Protein AF-A0AAW3MW29-F1 (afdb_monomer_lite)

Secondary structure (DSSP, 8-state):
-PPPPHHHHHHHHHHHIIIIISPPEEEEEE-TTTTTT--HHHHHHHHHTT---EEEEEEPPPGGG-EEEEEEEEEESSTTGGG-SS--S--EEEEEEEEE-TTS-EEEEETTEEEEEE-TTT--HHHHHHHHHHHHTT----HHHHHHHH-EEEETT--

Organism: NCBI:txid101571

Sequence (159 aa):
MQLTSPIDAVARAIHHAAFVAIPDIHYRKRELSAMKGWSAEQRMDAMRNNTVPETDAVRRPDATECEVFAMFAQTWGSTALGFGGIGGAAMTPAYTVIVAGPNGHLAVYWAGRFAYLIDPAKQTEKQRKALQEDLGNRWTVGIFEAASRYGTVLSHGDV

Radius of gyration: 20.72 Å; chains: 1; bounding box: 44×36×59 Å

pLDDT: mean 92.57, std 7.72, range [54.78, 98.56]

Foldseek 3Di:
DDEDDPVLLVVLQLVCCQPPAPAKDKDKDFPVVVCPPPDPVNVVVCVVVVNGDIDIDIDTADSVQKDFPDKDKDWAQFPCRLADDDTDGDTHIWMWTWIAGNQRKIFIDTNSATFFIADPVQWDPQLVVLVVVQVVVVHDHHNVCCCVNNVTDDGNVRD

Structure (mmCIF, N/CA/C/O backbone):
data_AF-A0AAW3MW29-F1
#
_entry.id   AF-A0AAW3MW29-F1
#
loop_
_atom_site.group_PDB
_atom_site.id
_atom_site.type_symbol
_atom_site.label_atom_id
_atom_site.label_alt_id
_atom_site.label_comp_id
_atom_site.label_asym_id
_atom_site.label_entity_id
_atom_site.label_seq_id
_atom_site.pdbx_PDB_ins_code
_atom_site.Cartn_x
_atom_site.Cartn_y
_atom_site.Cartn_z
_atom_site.occupancy
_atom_site.B_iso_or_equiv
_atom_site.auth_seq_id
_atom_site.auth_comp_id
_atom_site.auth_asym_id
_atom_site.auth_atom_id
_atom_site.pdbx_PDB_model_num
ATOM 1 N N . MET A 1 1 ? 3.261 -10.401 -26.028 1.00 59.62 1 MET A N 1
ATOM 2 C CA . MET A 1 1 ? 2.714 -10.798 -24.714 1.00 59.62 1 MET A CA 1
ATOM 3 C C . MET A 1 1 ? 1.679 -9.751 -24.327 1.00 59.62 1 MET A C 1
ATOM 5 O O . MET A 1 1 ? 1.979 -8.572 -24.470 1.00 59.62 1 MET A O 1
ATOM 9 N N . GLN A 1 2 ? 0.455 -10.150 -23.981 1.00 68.44 2 GLN A N 1
ATOM 10 C CA . GLN A 1 2 ? -0.644 -9.220 -23.699 1.00 68.44 2 GLN A CA 1
ATOM 11 C C . GLN A 1 2 ? -0.640 -8.837 -22.215 1.00 68.44 2 GLN A C 1
ATOM 13 O O . GLN A 1 2 ? -0.340 -9.678 -21.370 1.00 68.44 2 GLN A O 1
ATOM 18 N N . LEU A 1 3 ? -0.957 -7.577 -21.905 1.00 78.50 3 LEU A N 1
ATOM 19 C CA . LEU A 1 3 ? -1.178 -7.140 -20.526 1.00 78.50 3 LEU A CA 1
ATOM 20 C C . LEU A 1 3 ? -2.313 -7.962 -19.903 1.00 78.50 3 LEU A C 1
ATOM 22 O O . LEU A 1 3 ? -3.342 -8.194 -20.542 1.00 78.50 3 LEU A O 1
ATOM 26 N N . THR A 1 4 ? -2.127 -8.390 -18.655 1.00 80.81 4 THR A N 1
ATOM 27 C CA . THR A 1 4 ? -3.196 -9.014 -17.867 1.00 80.81 4 THR A CA 1
ATOM 28 C C . THR A 1 4 ? -4.355 -8.039 -17.675 1.00 80.81 4 THR A C 1
ATOM 30 O O . THR A 1 4 ? -4.181 -6.830 -17.811 1.00 80.81 4 THR A O 1
ATOM 33 N N . SER A 1 5 ? -5.533 -8.548 -17.313 1.00 90.94 5 SER A N 1
ATOM 34 C CA . SER A 1 5 ? -6.697 -7.710 -17.009 1.00 90.94 5 SER A CA 1
ATOM 35 C C . SER A 1 5 ? -6.347 -6.629 -15.966 1.00 90.94 5 SER A C 1
ATOM 37 O O . SER A 1 5 ? -5.847 -6.968 -14.886 1.00 90.94 5 SER A O 1
ATOM 39 N N . PRO A 1 6 ? -6.593 -5.334 -16.254 1.00 92.12 6 PRO A N 1
ATOM 40 C CA . PRO A 1 6 ? -6.360 -4.262 -15.288 1.00 92.12 6 PRO A CA 1
ATOM 41 C C . PRO A 1 6 ? -7.254 -4.408 -14.050 1.00 92.12 6 PRO A C 1
ATOM 43 O O . PRO A 1 6 ? -6.818 -4.108 -12.941 1.00 92.12 6 PRO A O 1
ATOM 46 N N . ILE A 1 7 ? -8.472 -4.927 -14.229 1.00 94.50 7 ILE A N 1
ATOM 47 C CA . ILE A 1 7 ? -9.423 -5.183 -13.141 1.00 94.50 7 ILE A CA 1
ATOM 48 C C . ILE A 1 7 ? -8.858 -6.240 -12.191 1.00 94.50 7 ILE A C 1
ATOM 50 O O . ILE A 1 7 ? -8.843 -6.028 -10.981 1.00 94.50 7 ILE A O 1
ATOM 54 N N . ASP A 1 8 ? -8.318 -7.334 -12.731 1.00 94.62 8 ASP A N 1
ATOM 55 C CA . ASP A 1 8 ? -7.757 -8.409 -11.906 1.00 94.62 8 ASP A CA 1
ATOM 56 C C . ASP A 1 8 ? -6.521 -7.933 -11.142 1.00 94.62 8 ASP A C 1
ATOM 58 O O . ASP A 1 8 ? -6.338 -8.281 -9.976 1.00 94.62 8 ASP A O 1
ATOM 62 N N . ALA A 1 9 ? -5.675 -7.116 -11.782 1.00 95.00 9 ALA A N 1
ATOM 63 C CA . ALA A 1 9 ? -4.491 -6.552 -11.144 1.00 95.00 9 ALA A CA 1
ATOM 64 C C . ALA A 1 9 ? -4.866 -5.662 -9.947 1.00 95.00 9 ALA A C 1
ATOM 66 O O . ALA A 1 9 ? -4.273 -5.804 -8.878 1.00 95.00 9 ALA A O 1
ATOM 67 N N . VAL A 1 10 ? -5.869 -4.793 -10.111 1.00 96.25 10 VAL A N 1
ATOM 68 C CA . VAL A 1 10 ? -6.365 -3.907 -9.048 1.00 96.25 10 VAL A CA 1
ATOM 69 C C . VAL A 1 10 ? -7.050 -4.694 -7.936 1.00 96.25 10 VAL A C 1
ATOM 71 O O . VAL A 1 10 ? -6.722 -4.494 -6.769 1.00 96.25 10 VAL A O 1
ATOM 74 N N . ALA A 1 11 ? -7.953 -5.617 -8.276 1.00 96.12 11 ALA A N 1
ATOM 75 C CA . ALA A 1 11 ? -8.678 -6.412 -7.288 1.00 96.12 11 ALA A CA 1
ATOM 76 C C . ALA A 1 11 ? -7.718 -7.233 -6.416 1.00 96.12 11 ALA A C 1
ATOM 78 O O . ALA A 1 11 ? -7.819 -7.217 -5.189 1.00 96.12 11 ALA A O 1
ATOM 79 N N . ARG A 1 12 ? -6.727 -7.893 -7.034 1.00 96.44 12 ARG A N 1
ATOM 80 C CA . ARG A 1 12 ? -5.686 -8.624 -6.298 1.00 96.44 12 ARG A CA 1
ATOM 81 C C . ARG A 1 12 ? -4.867 -7.700 -5.402 1.00 96.44 12 ARG A C 1
ATOM 83 O O . ARG A 1 12 ? -4.641 -8.044 -4.246 1.00 96.44 12 ARG A O 1
ATOM 90 N N . ALA A 1 13 ? -4.454 -6.540 -5.913 1.00 97.62 13 ALA A N 1
ATOM 91 C CA . ALA A 1 13 ? -3.644 -5.585 -5.164 1.00 97.62 13 ALA A CA 1
ATOM 92 C C . ALA A 1 13 ? -4.383 -5.019 -3.941 1.00 97.62 13 ALA A C 1
ATOM 94 O O . ALA A 1 13 ? -3.830 -5.048 -2.846 1.00 97.62 13 ALA A O 1
ATOM 95 N N . ILE A 1 14 ? -5.630 -4.555 -4.095 1.00 97.44 14 ILE A N 1
ATOM 96 C CA . ILE A 1 14 ? -6.431 -3.992 -2.992 1.00 97.44 14 ILE A CA 1
ATOM 97 C C . ILE A 1 14 ? -6.679 -5.037 -1.907 1.00 97.44 14 ILE A C 1
ATOM 99 O O . ILE A 1 14 ? -6.438 -4.774 -0.729 1.00 97.44 14 ILE A O 1
ATOM 103 N N . HIS A 1 15 ? -7.142 -6.231 -2.282 1.00 96.81 15 HIS A N 1
ATOM 104 C CA . HIS A 1 15 ? -7.465 -7.244 -1.283 1.00 96.81 15 HIS A CA 1
ATOM 105 C C . HIS A 1 15 ? -6.207 -7.757 -0.583 1.00 96.81 15 HIS A C 1
ATOM 107 O O . HIS A 1 15 ? -6.189 -7.846 0.642 1.00 96.81 15 HIS A O 1
ATOM 113 N N . HIS A 1 16 ? -5.121 -8.008 -1.316 1.00 97.19 16 HIS A N 1
ATOM 114 C CA . HIS A 1 16 ? -3.857 -8.371 -0.680 1.00 97.19 16 HIS A CA 1
ATOM 115 C C . HIS A 1 16 ? -3.331 -7.250 0.231 1.00 97.19 16 HIS A C 1
ATOM 117 O O . HIS A 1 16 ? -2.818 -7.527 1.313 1.00 97.19 16 HIS A O 1
ATOM 123 N N . ALA A 1 17 ? -3.487 -5.981 -0.156 1.00 97.31 17 ALA A N 1
ATOM 124 C CA . ALA A 1 17 ? -3.081 -4.849 0.668 1.00 97.31 17 ALA A CA 1
ATOM 125 C C . ALA A 1 17 ? -3.831 -4.828 2.006 1.00 97.31 17 ALA A C 1
ATOM 127 O O . ALA A 1 17 ? -3.191 -4.817 3.056 1.00 97.31 17 ALA A O 1
ATOM 128 N N . ALA A 1 18 ? -5.161 -4.903 1.968 1.00 96.44 18 ALA A N 1
ATOM 129 C CA . ALA A 1 18 ? -6.004 -4.879 3.160 1.00 96.44 18 ALA A CA 1
ATOM 130 C C . ALA A 1 18 ? -5.759 -6.086 4.083 1.00 96.44 18 ALA A C 1
ATOM 132 O O . ALA A 1 18 ? -5.582 -5.935 5.293 1.00 96.44 18 ALA A O 1
ATOM 133 N N . PHE A 1 19 ? -5.680 -7.296 3.523 1.00 94.50 19 PHE A N 1
ATOM 134 C CA . PHE A 1 19 ? -5.606 -8.524 4.321 1.00 94.50 19 PHE A CA 1
ATOM 135 C C . PHE A 1 19 ? -4.192 -8.920 4.748 1.00 94.50 19 PHE A C 1
ATOM 137 O O . PHE A 1 19 ? -4.058 -9.603 5.759 1.00 94.50 19 PHE A O 1
ATOM 144 N N . VAL A 1 20 ? -3.160 -8.499 4.010 1.00 94.69 20 VAL A N 1
ATOM 145 C CA . VAL A 1 20 ? -1.783 -8.968 4.220 1.00 94.69 20 VAL A CA 1
ATOM 146 C C . VAL A 1 20 ? -0.790 -7.807 4.302 1.00 94.69 20 VAL A C 1
ATOM 148 O O . VAL A 1 20 ? -0.205 -7.575 5.355 1.00 94.69 20 VAL A O 1
ATOM 151 N N . ALA A 1 21 ? -0.597 -7.052 3.216 1.00 95.75 21 ALA A N 1
ATOM 152 C CA . ALA A 1 21 ? 0.598 -6.210 3.092 1.00 95.75 21 ALA A CA 1
ATOM 153 C C . ALA A 1 21 ? 0.601 -4.955 3.978 1.00 95.75 21 ALA A C 1
ATOM 155 O O . ALA A 1 21 ? 1.643 -4.591 4.508 1.00 95.75 21 ALA A O 1
ATOM 156 N N . ILE A 1 22 ? -0.525 -4.250 4.108 1.00 95.94 22 ILE A N 1
ATOM 157 C CA . ILE A 1 22 ? -0.592 -3.007 4.896 1.00 95.94 22 ILE A CA 1
ATOM 158 C C . ILE A 1 22 ? -0.635 -3.367 6.385 1.00 95.94 22 ILE A C 1
ATOM 160 O O . ILE A 1 22 ? -1.269 -4.358 6.728 1.00 95.94 22 ILE A O 1
ATOM 164 N N . PRO A 1 23 ? 0.035 -2.637 7.290 1.00 94.75 23 PRO A N 1
ATOM 165 C CA . PRO A 1 23 ? 0.021 -2.987 8.707 1.00 94.75 23 PRO A CA 1
ATOM 166 C C . PRO A 1 23 ? -1.344 -2.757 9.359 1.00 94.75 23 PRO A C 1
ATOM 168 O O . PRO A 1 23 ? -2.210 -2.053 8.833 1.00 94.75 23 PRO A O 1
ATOM 171 N N . ASP A 1 24 ? -1.500 -3.336 10.545 1.00 95.88 24 ASP A N 1
ATOM 172 C CA . ASP A 1 24 ? -2.672 -3.140 11.385 1.00 95.88 24 ASP A CA 1
ATOM 173 C C . ASP A 1 24 ? -2.827 -1.671 11.805 1.00 95.88 24 ASP A C 1
ATOM 175 O O . ASP A 1 24 ? -1.868 -0.908 11.957 1.00 95.88 24 ASP A O 1
ATOM 179 N N . ILE A 1 25 ? -4.076 -1.275 12.020 1.00 94.38 25 ILE A N 1
ATOM 180 C CA . ILE A 1 25 ? -4.457 0.044 12.498 1.00 94.38 25 ILE A CA 1
ATOM 181 C C . ILE A 1 25 ? -4.598 -0.032 14.011 1.00 94.38 25 ILE A C 1
ATOM 183 O O . ILE A 1 25 ? -5.469 -0.730 14.535 1.00 94.38 25 ILE A O 1
ATOM 187 N N . HIS A 1 26 ? -3.756 0.733 14.696 1.00 93.75 26 HIS A N 1
ATOM 188 C CA . HIS A 1 26 ? -3.812 0.930 16.136 1.00 93.75 26 HIS A CA 1
ATOM 189 C C . HIS A 1 26 ? -4.598 2.207 16.420 1.00 93.75 26 HIS A C 1
ATOM 191 O O . HIS A 1 26 ? -4.247 3.280 15.932 1.00 93.75 26 HIS A O 1
ATOM 197 N N . TYR A 1 27 ? -5.675 2.095 17.189 1.00 92.50 27 TYR A N 1
ATOM 198 C CA . TYR A 1 27 ? -6.534 3.225 17.526 1.00 92.50 27 TYR A CA 1
ATOM 199 C C . TYR A 1 27 ? -7.086 3.077 18.939 1.00 92.50 27 TYR A C 1
ATOM 201 O O . TYR A 1 27 ? -7.136 1.981 19.497 1.00 92.50 27 TYR A O 1
ATOM 209 N N . ARG A 1 28 ? -7.532 4.193 19.515 1.00 92.62 28 ARG A N 1
ATOM 210 C CA . ARG A 1 28 ? -8.260 4.178 20.782 1.00 92.62 28 ARG A CA 1
ATOM 211 C C . ARG A 1 28 ? -9.747 4.133 20.509 1.00 92.62 28 ARG A C 1
ATOM 213 O O . ARG A 1 28 ? -10.256 4.855 19.650 1.00 92.62 28 ARG A O 1
ATOM 220 N N . LYS A 1 29 ? -10.450 3.292 21.255 1.00 92.44 29 LYS A N 1
ATOM 221 C CA . LYS A 1 29 ? -11.911 3.257 21.251 1.00 92.44 29 LYS A CA 1
ATOM 222 C C . LYS A 1 29 ? -12.435 3.481 22.653 1.00 92.44 29 LYS A C 1
ATOM 224 O O . LYS A 1 29 ? -11.789 3.138 23.637 1.00 92.44 29 LYS A O 1
ATOM 229 N N . ARG A 1 30 ? -13.655 4.001 22.735 1.00 89.88 30 ARG A N 1
ATOM 230 C CA . ARG A 1 30 ? -14.348 4.164 24.012 1.00 89.88 30 ARG A CA 1
ATOM 231 C C . ARG A 1 30 ? -14.566 2.808 24.668 1.00 89.88 30 ARG A C 1
ATOM 233 O O . ARG A 1 30 ? -15.091 1.882 24.042 1.00 89.88 30 ARG A O 1
ATOM 240 N N . GLU A 1 31 ? -14.212 2.708 25.940 1.00 91.12 31 GLU A N 1
ATOM 241 C CA . GLU A 1 31 ? -14.440 1.514 26.736 1.00 91.12 31 GLU A CA 1
ATOM 242 C C . GLU A 1 31 ? -15.885 1.505 27.249 1.00 91.12 31 GLU A C 1
ATOM 244 O O . GLU A 1 31 ? -16.204 1.936 28.357 1.00 91.12 31 GLU A O 1
ATOM 249 N N . LEU A 1 32 ? -16.795 1.002 26.412 1.00 87.06 32 LEU A N 1
ATOM 250 C CA . LEU A 1 32 ? -18.229 0.981 26.721 1.00 87.06 32 LEU A CA 1
ATOM 251 C C . LEU A 1 32 ? -18.549 0.206 28.012 1.00 87.06 32 LEU A C 1
ATOM 253 O O . LEU A 1 32 ? -19.499 0.551 28.713 1.00 87.06 32 LEU A O 1
ATOM 257 N N . SER A 1 33 ? -17.742 -0.806 28.345 1.00 88.25 33 SER A N 1
ATOM 258 C CA . SER A 1 33 ? -17.874 -1.594 29.575 1.00 88.25 33 SER A CA 1
ATOM 259 C C . SER A 1 33 ? -17.601 -0.769 30.835 1.00 88.25 33 SER A C 1
ATOM 261 O O . SER A 1 33 ? -18.361 -0.880 31.795 1.00 88.25 33 SER A O 1
ATOM 263 N N . ALA A 1 34 ? -16.588 0.104 30.823 1.00 88.06 34 ALA A N 1
ATOM 264 C CA . ALA A 1 34 ? -16.287 1.019 31.928 1.00 88.06 34 ALA A CA 1
ATOM 265 C C . ALA A 1 34 ? -17.357 2.115 32.100 1.00 88.06 34 ALA A C 1
ATOM 267 O O . ALA A 1 34 ? -17.526 2.671 33.183 1.00 88.06 34 ALA A O 1
ATOM 268 N N . MET A 1 35 ? -18.128 2.388 31.042 1.00 86.50 35 MET A N 1
ATOM 269 C CA . MET A 1 35 ? -19.254 3.330 31.048 1.00 86.50 35 MET A CA 1
ATOM 270 C C . MET A 1 35 ? -20.606 2.669 31.374 1.00 86.50 35 MET A C 1
ATOM 272 O O . MET A 1 35 ? -21.671 3.298 31.257 1.00 86.50 35 MET A O 1
ATOM 276 N N . LYS A 1 36 ? -20.601 1.382 31.744 1.00 90.81 36 LYS A N 1
ATOM 277 C CA . LYS A 1 36 ? -21.816 0.645 32.095 1.00 90.81 36 LYS A CA 1
ATOM 278 C C . LYS A 1 36 ? -22.409 1.222 33.382 1.00 90.81 36 LYS A C 1
ATOM 280 O O . LYS A 1 36 ? -21.739 1.312 34.402 1.00 90.81 36 LYS A O 1
ATOM 285 N N . GLY A 1 37 ? -23.683 1.608 33.331 1.00 90.88 37 GLY A N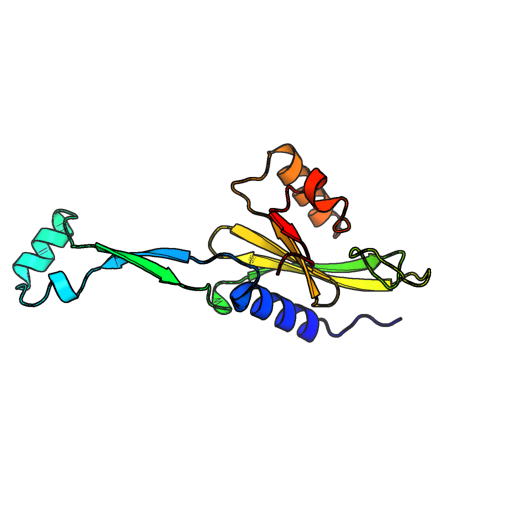 1
ATOM 286 C CA . GLY A 1 37 ? -24.392 2.204 34.471 1.00 90.88 37 GLY A CA 1
ATOM 287 C C . GLY A 1 37 ? -24.228 3.719 34.621 1.00 90.88 37 GLY A C 1
ATOM 288 O O . GLY A 1 37 ? -24.832 4.290 35.521 1.00 90.88 37 GLY A O 1
ATOM 289 N N . TRP A 1 38 ? -23.475 4.383 33.737 1.00 92.62 38 TRP A N 1
ATOM 290 C CA . TRP A 1 38 ? -23.370 5.842 33.763 1.00 92.62 38 TRP A CA 1
ATOM 291 C C . TRP A 1 38 ? -24.701 6.518 33.421 1.00 92.62 38 TRP A C 1
ATOM 293 O O . TRP A 1 38 ? -25.371 6.133 32.454 1.00 92.62 38 TRP A O 1
ATOM 303 N N . SER A 1 39 ? -25.038 7.574 34.164 1.00 93.50 39 SER A N 1
ATOM 304 C CA . SER A 1 39 ? -26.128 8.487 33.820 1.00 93.50 39 SER A CA 1
ATOM 305 C C . SER A 1 39 ? -25.775 9.337 32.589 1.00 93.50 39 SER A C 1
ATOM 307 O O . SER A 1 39 ? -24.615 9.437 32.176 1.00 93.50 39 SER A O 1
ATOM 309 N N . ALA A 1 40 ? -26.782 9.969 31.978 1.00 91.62 40 ALA A N 1
ATOM 310 C CA . ALA A 1 40 ? -26.559 10.889 30.861 1.00 91.62 40 ALA A CA 1
ATOM 311 C C . ALA A 1 40 ? -25.657 12.073 31.263 1.00 91.62 40 ALA A C 1
ATOM 313 O O . ALA A 1 40 ? -24.768 12.444 30.498 1.00 91.62 40 ALA A O 1
ATOM 314 N N . GLU A 1 41 ? -25.826 12.601 32.479 1.00 93.19 41 GLU A N 1
ATOM 315 C CA . GLU A 1 41 ? -25.000 13.688 33.021 1.00 93.19 41 GLU A CA 1
ATOM 316 C C . GLU A 1 41 ? -23.536 13.276 33.170 1.00 93.19 41 GLU A C 1
ATOM 318 O O . GLU A 1 41 ? -22.662 14.002 32.706 1.00 93.19 41 GLU A O 1
ATOM 323 N N . GLN A 1 42 ? -23.259 12.083 33.709 1.00 91.44 42 GLN A N 1
ATOM 324 C CA . GLN A 1 42 ? -21.890 11.565 33.842 1.00 91.44 42 GLN A CA 1
ATOM 325 C C . GLN A 1 42 ? -21.197 11.417 32.481 1.00 91.44 42 GLN A C 1
ATOM 327 O O . GLN A 1 42 ? -20.024 11.753 32.335 1.00 91.44 42 GLN A O 1
ATOM 332 N N . ARG A 1 43 ? -21.928 10.964 31.452 1.00 89.00 43 ARG A N 1
ATOM 333 C CA . ARG A 1 43 ? -21.395 10.882 30.081 1.00 89.00 43 ARG A CA 1
ATOM 334 C C . ARG A 1 43 ? -21.104 12.260 29.499 1.00 89.00 43 ARG A C 1
ATOM 336 O O . ARG A 1 43 ? -20.065 12.437 28.869 1.00 89.00 43 ARG A O 1
ATOM 343 N N . MET A 1 44 ? -22.011 13.218 29.688 1.00 90.88 44 MET A N 1
ATOM 344 C CA . MET A 1 44 ? -21.831 14.583 29.193 1.00 90.88 44 MET A CA 1
ATOM 345 C C . MET A 1 44 ? -20.671 15.294 29.885 1.00 90.88 44 MET A C 1
ATOM 347 O O . MET A 1 44 ? -19.920 15.993 29.212 1.00 90.88 44 MET A O 1
ATOM 351 N N . ASP A 1 45 ? -20.516 15.121 31.196 1.00 94.31 45 ASP A N 1
ATOM 352 C CA . ASP A 1 45 ? -19.413 15.710 31.951 1.00 94.31 45 ASP A CA 1
ATOM 353 C C . ASP A 1 45 ? -18.067 15.115 31.517 1.00 94.31 45 ASP A C 1
ATOM 355 O O . ASP A 1 45 ? -17.155 15.851 31.148 1.00 94.31 45 ASP A O 1
ATOM 359 N N . ALA A 1 46 ? -17.977 13.787 31.397 1.00 90.94 46 ALA A N 1
ATOM 360 C CA . ALA A 1 46 ? -16.770 13.133 30.895 1.00 90.94 46 ALA A CA 1
ATOM 361 C C . ALA A 1 46 ? -16.421 13.531 29.450 1.00 90.94 46 ALA A C 1
ATOM 363 O O . ALA A 1 46 ? -15.247 13.664 29.113 1.00 90.94 46 ALA A O 1
ATOM 364 N N . MET A 1 47 ? -17.423 13.749 28.588 1.00 89.12 47 MET A N 1
ATOM 365 C CA . MET A 1 47 ? -17.200 14.273 27.235 1.00 89.12 47 MET A CA 1
ATOM 366 C C . MET A 1 47 ? -16.691 15.717 27.252 1.00 89.12 47 MET A C 1
ATOM 368 O O . MET A 1 47 ? -15.772 16.030 26.501 1.00 89.12 47 MET A O 1
ATOM 372 N N . ARG A 1 48 ? -17.254 16.590 28.100 1.00 93.56 48 ARG A N 1
ATOM 373 C CA . ARG A 1 48 ? -16.789 17.983 28.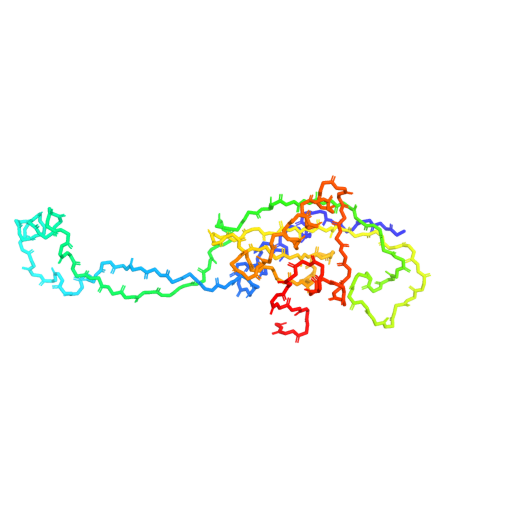238 1.00 93.56 48 ARG A CA 1
ATOM 374 C C . ARG A 1 48 ? -15.366 18.056 28.781 1.00 93.56 48 ARG A C 1
ATOM 376 O O . ARG A 1 48 ? -14.589 18.884 28.321 1.00 93.56 48 ARG A O 1
ATOM 383 N N . ASN A 1 49 ? -15.037 17.173 29.720 1.00 94.25 49 ASN A N 1
ATOM 384 C CA . ASN A 1 49 ? -13.748 17.148 30.407 1.00 94.25 49 ASN A CA 1
ATOM 385 C C . ASN A 1 49 ? -12.711 16.247 29.715 1.00 94.25 49 ASN A C 1
ATOM 387 O O . ASN A 1 49 ? -11.583 16.146 30.187 1.00 94.25 49 ASN A O 1
ATOM 391 N N . ASN A 1 50 ? -13.073 15.605 28.599 1.00 89.56 50 ASN A N 1
ATOM 392 C CA . ASN A 1 50 ? -12.231 14.661 27.862 1.00 89.56 50 ASN A CA 1
ATOM 393 C C . ASN A 1 50 ? -11.661 13.521 28.738 1.00 89.56 50 ASN A C 1
ATOM 395 O O . ASN A 1 50 ? -10.510 13.119 28.594 1.00 89.56 50 ASN A O 1
ATOM 399 N N . THR A 1 51 ? -12.478 13.006 29.660 1.00 92.06 51 THR A N 1
ATOM 400 C CA . THR A 1 51 ? -12.140 11.922 30.604 1.00 92.06 51 THR A CA 1
ATOM 401 C C . THR A 1 51 ? -12.913 10.633 30.322 1.00 92.06 51 THR A C 1
ATOM 403 O O . THR A 1 51 ? -13.054 9.771 31.190 1.00 92.06 51 THR A O 1
ATOM 406 N N . VAL A 1 52 ? -13.449 10.488 29.106 1.00 91.38 52 VAL A N 1
ATOM 407 C CA . VAL A 1 52 ? -14.132 9.261 28.682 1.00 91.38 52 VAL A CA 1
ATOM 408 C C . VAL A 1 52 ? -13.134 8.095 28.729 1.00 91.38 52 VAL A C 1
ATOM 410 O O . VAL A 1 52 ? -12.068 8.215 28.131 1.00 91.38 52 VAL A O 1
ATOM 413 N N . PRO A 1 53 ? -13.454 6.972 29.402 1.00 92.31 53 PRO A N 1
ATOM 414 C CA . PRO A 1 53 ? -12.595 5.796 29.411 1.00 92.31 53 PRO A CA 1
ATOM 415 C C . PRO A 1 53 ? -12.333 5.289 27.993 1.00 92.31 53 PRO A C 1
ATOM 417 O O . PRO A 1 53 ? -13.265 5.085 27.206 1.00 92.31 53 PRO A O 1
ATOM 420 N N . GLU A 1 54 ? -11.062 5.069 27.678 1.00 94.50 54 GLU A N 1
ATOM 421 C CA . GLU A 1 54 ? -10.602 4.561 26.392 1.00 94.50 54 GLU A CA 1
ATOM 422 C C . GLU A 1 54 ? -9.781 3.292 26.591 1.00 94.50 54 GLU A C 1
ATOM 424 O O . GLU A 1 54 ? -9.084 3.125 27.589 1.00 94.50 54 GLU A O 1
ATOM 429 N N . THR A 1 55 ? -9.850 2.409 25.604 1.00 94.00 55 THR A N 1
ATOM 430 C CA . THR A 1 55 ? -9.041 1.200 25.527 1.00 94.00 55 THR A CA 1
ATOM 431 C C . THR A 1 55 ? -8.376 1.124 24.159 1.00 94.00 55 THR A C 1
ATOM 433 O O . THR A 1 55 ? -8.941 1.581 23.154 1.00 94.00 55 THR A O 1
ATOM 436 N N . ASP A 1 56 ? -7.178 0.552 24.117 1.00 94.88 56 ASP A N 1
ATOM 437 C CA . ASP A 1 56 ? -6.464 0.326 22.869 1.00 94.88 56 ASP A CA 1
ATOM 438 C C . ASP A 1 56 ? -7.149 -0.777 22.057 1.00 94.88 56 ASP A C 1
ATOM 440 O O . ASP A 1 56 ? -7.626 -1.791 22.576 1.00 94.88 56 ASP A O 1
ATOM 444 N N . ALA A 1 57 ? -7.214 -0.571 20.749 1.00 94.06 57 ALA A N 1
ATOM 445 C CA . ALA A 1 57 ? -7.763 -1.519 19.803 1.00 94.06 57 ALA A CA 1
ATOM 446 C C . ALA A 1 57 ? -6.860 -1.628 18.575 1.00 94.06 57 ALA A C 1
ATOM 448 O O . ALA A 1 57 ? -6.232 -0.662 18.140 1.00 94.06 57 ALA A O 1
ATOM 449 N N . VAL A 1 58 ? -6.830 -2.832 18.011 1.00 95.31 58 VAL A N 1
ATOM 450 C CA . VAL A 1 58 ? -6.060 -3.170 16.815 1.00 95.31 58 VAL A CA 1
ATOM 451 C C . VAL A 1 58 ? -6.992 -3.863 15.831 1.00 95.31 58 VAL A C 1
ATOM 453 O O . VAL A 1 58 ? -7.821 -4.682 16.235 1.00 95.31 58 VAL A O 1
ATOM 456 N N . ARG A 1 59 ? -6.900 -3.508 14.549 1.00 94.56 59 ARG A N 1
ATOM 457 C CA . ARG A 1 59 ? -7.632 -4.184 13.470 1.00 94.56 59 ARG A CA 1
ATOM 458 C C . ARG A 1 59 ? -6.871 -4.123 12.151 1.00 94.56 59 ARG A C 1
ATOM 460 O O . ARG A 1 59 ? -6.047 -3.235 11.956 1.00 94.56 59 ARG A O 1
ATOM 467 N N . ARG A 1 60 ? -7.231 -4.998 11.213 1.00 94.94 60 ARG A N 1
ATOM 468 C CA . ARG A 1 60 ? -6.829 -4.860 9.809 1.00 94.94 60 ARG A CA 1
ATOM 469 C C . ARG A 1 60 ? -7.507 -3.649 9.153 1.00 94.94 60 ARG A C 1
ATOM 471 O O . ARG A 1 60 ? -8.628 -3.307 9.549 1.00 94.94 60 ARG A O 1
ATOM 478 N N . PRO A 1 61 ? -6.861 -3.022 8.157 1.00 95.75 61 PRO A N 1
ATOM 479 C CA . PRO A 1 61 ? -7.548 -2.133 7.233 1.00 95.75 61 PRO A CA 1
ATOM 480 C C . PRO A 1 61 ? -8.647 -2.879 6.477 1.00 95.75 61 PRO A C 1
ATOM 482 O O . PRO A 1 61 ? -8.454 -4.024 6.060 1.00 95.75 61 PRO A O 1
ATOM 485 N N . ASP A 1 62 ? -9.768 -2.209 6.250 1.00 95.38 62 ASP A N 1
ATOM 486 C CA . ASP A 1 62 ? -10.774 -2.680 5.310 1.00 95.38 62 ASP A CA 1
ATOM 487 C C . ASP A 1 62 ? -10.340 -2.360 3.873 1.00 95.38 62 ASP A C 1
ATOM 489 O O . ASP A 1 62 ? -9.625 -1.391 3.606 1.00 95.38 62 ASP A O 1
ATOM 493 N N . ALA A 1 63 ? -10.807 -3.153 2.906 1.00 95.19 63 ALA A N 1
ATOM 494 C CA . ALA A 1 63 ? -10.495 -2.926 1.491 1.00 95.19 63 ALA A CA 1
ATOM 495 C C . ALA A 1 63 ? -10.955 -1.543 0.996 1.00 95.19 63 ALA A C 1
ATOM 497 O O . ALA A 1 63 ? -10.336 -0.976 0.103 1.00 95.19 63 ALA A O 1
ATOM 498 N N . THR A 1 64 ? -12.011 -0.986 1.594 1.00 95.75 64 THR A N 1
ATOM 499 C CA . THR A 1 64 ? -12.527 0.357 1.286 1.00 95.75 64 THR A CA 1
ATOM 500 C C . THR A 1 64 ? -11.649 1.484 1.826 1.00 95.75 64 THR A C 1
ATOM 502 O O . THR A 1 64 ? -11.805 2.620 1.399 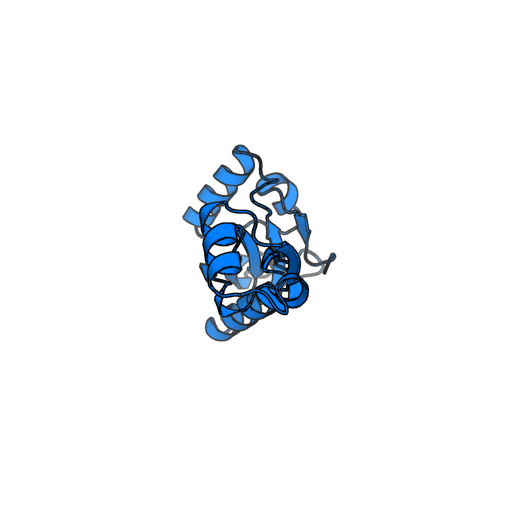1.00 95.75 64 THR A O 1
ATOM 505 N N . GLU A 1 65 ? -10.753 1.188 2.770 1.00 95.94 65 GLU A N 1
ATOM 506 C CA . GLU A 1 65 ? -9.757 2.128 3.305 1.00 95.94 65 GLU A CA 1
ATOM 507 C C . GLU A 1 65 ? -8.427 2.053 2.541 1.00 95.94 65 GLU A C 1
ATOM 509 O O . GLU A 1 65 ? -7.472 2.754 2.876 1.00 95.94 65 GLU A O 1
ATOM 514 N N . CYS A 1 66 ? -8.347 1.173 1.540 1.00 97.31 66 CYS A N 1
ATOM 515 C CA . CYS A 1 66 ? -7.200 1.025 0.662 1.00 97.31 66 CYS A CA 1
ATOM 516 C C . CYS A 1 66 ? -7.502 1.686 -0.686 1.00 97.31 66 CYS A C 1
ATOM 518 O O . CYS A 1 66 ? -8.422 1.283 -1.397 1.00 97.31 66 CYS A O 1
ATOM 520 N N . GLU A 1 67 ? -6.700 2.673 -1.068 1.00 97.44 67 GLU A N 1
ATOM 521 C CA . GLU A 1 67 ? -6.911 3.449 -2.289 1.00 97.44 67 GLU A CA 1
ATOM 522 C C . GLU A 1 67 ? -5.883 3.082 -3.357 1.00 97.44 67 GLU A C 1
ATOM 524 O O . GLU A 1 67 ? -4.702 2.888 -3.065 1.00 97.44 67 GLU A O 1
ATOM 529 N N . VAL A 1 68 ? -6.299 3.019 -4.624 1.00 97.88 68 VAL A N 1
ATOM 530 C CA . VAL A 1 68 ? -5.342 2.914 -5.735 1.00 97.88 68 VAL A CA 1
ATOM 531 C C . VAL A 1 68 ? -4.649 4.263 -5.892 1.00 97.88 68 VAL A C 1
ATOM 533 O O . VAL A 1 68 ? -5.185 5.181 -6.505 1.00 97.88 68 VAL A O 1
ATOM 536 N N . PHE A 1 69 ? -3.440 4.368 -5.348 1.00 97.88 69 PHE A N 1
ATOM 537 C CA . PHE A 1 69 ? -2.623 5.576 -5.407 1.00 97.88 69 PHE A CA 1
ATOM 538 C C . PHE A 1 69 ? -2.104 5.840 -6.823 1.00 97.88 69 PHE A C 1
ATOM 540 O O . PHE A 1 69 ? -2.108 6.970 -7.304 1.00 97.88 69 PHE A O 1
ATOM 547 N N . ALA A 1 70 ? -1.656 4.786 -7.507 1.00 97.69 70 ALA A N 1
ATOM 548 C CA . ALA A 1 70 ? -1.205 4.866 -8.889 1.00 97.69 70 ALA A CA 1
ATOM 549 C C . ALA A 1 70 ? -1.383 3.526 -9.607 1.00 97.69 70 ALA A C 1
ATOM 551 O O . ALA A 1 70 ? -1.251 2.456 -9.011 1.00 97.69 70 ALA A O 1
ATOM 552 N N . MET A 1 71 ? -1.630 3.592 -10.914 1.00 97.44 71 MET A N 1
ATOM 553 C CA . MET A 1 71 ? -1.650 2.425 -11.787 1.00 97.44 71 MET A CA 1
ATOM 554 C C . MET A 1 71 ? -1.114 2.782 -13.171 1.00 97.44 71 MET A C 1
ATOM 556 O O . MET A 1 71 ? -1.524 3.776 -13.770 1.00 97.44 71 MET A O 1
ATOM 560 N N . PHE A 1 72 ? -0.213 1.959 -13.699 1.00 97.25 72 PHE A N 1
ATOM 561 C CA . PHE A 1 72 ? 0.347 2.136 -15.038 1.00 97.25 72 PHE A CA 1
ATOM 562 C C . PHE A 1 72 ? 0.899 0.822 -15.591 1.00 97.25 72 PHE A C 1
ATOM 564 O O . PHE A 1 72 ? 1.204 -0.105 -14.846 1.00 97.25 72 PHE A O 1
ATOM 571 N N . ALA A 1 73 ? 1.017 0.727 -16.915 1.00 96.38 73 ALA A N 1
ATOM 572 C CA . ALA A 1 73 ? 1.726 -0.377 -17.550 1.00 96.38 73 ALA A CA 1
ATOM 573 C C . ALA A 1 73 ? 3.236 -0.098 -17.528 1.00 96.38 73 ALA A C 1
ATOM 575 O O . ALA A 1 73 ? 3.670 0.974 -17.944 1.00 96.38 73 ALA A O 1
ATOM 576 N N . GLN A 1 74 ? 4.021 -1.074 -17.083 1.00 95.38 74 GLN A N 1
ATOM 577 C CA . GLN A 1 74 ? 5.479 -1.031 -17.058 1.00 95.38 74 GLN A CA 1
ATOM 578 C C . GLN A 1 74 ? 6.030 -2.257 -17.789 1.00 95.38 74 GLN A C 1
ATOM 580 O O . GLN A 1 74 ? 5.527 -3.369 -17.623 1.00 95.38 74 GLN A O 1
ATOM 585 N N . THR A 1 75 ? 7.063 -2.063 -18.609 1.00 94.81 75 THR A N 1
ATOM 586 C CA . THR A 1 75 ? 7.719 -3.168 -19.320 1.00 94.81 75 THR A CA 1
ATOM 587 C C . THR A 1 75 ? 9.018 -3.545 -18.630 1.00 94.81 75 THR A C 1
ATOM 589 O O . THR A 1 75 ? 9.842 -2.683 -18.337 1.00 94.81 75 THR A O 1
ATOM 592 N N . TRP A 1 76 ? 9.203 -4.841 -18.408 1.00 93.25 76 TRP A N 1
ATOM 593 C CA . TRP A 1 76 ? 10.367 -5.414 -17.745 1.00 93.25 76 TRP A CA 1
ATOM 594 C C . TRP A 1 76 ? 11.208 -6.219 -18.730 1.00 93.25 76 TRP A C 1
ATOM 596 O O . TRP A 1 76 ? 10.659 -6.905 -19.584 1.00 93.25 76 TRP A O 1
ATOM 606 N N . GLY A 1 77 ? 12.534 -6.193 -18.590 1.00 91.50 77 GLY A N 1
ATOM 607 C CA . GLY A 1 77 ? 13.454 -6.966 -19.441 1.00 91.50 77 GLY A CA 1
ATOM 608 C C . GLY A 1 77 ? 13.508 -8.471 -19.140 1.00 91.50 77 GLY A C 1
ATOM 609 O O . GLY A 1 77 ? 14.344 -9.181 -19.692 1.00 91.50 77 GLY A O 1
ATOM 610 N N . SER A 1 78 ? 12.653 -8.962 -18.244 1.00 90.44 78 SER A N 1
ATOM 611 C CA . SER A 1 78 ? 12.604 -10.353 -17.807 1.00 90.44 78 SER A CA 1
ATOM 612 C C . SER A 1 78 ? 11.159 -10.793 -17.627 1.00 90.44 78 SER A C 1
ATOM 614 O O . SER A 1 78 ? 10.318 -10.029 -17.148 1.00 90.44 78 SER A O 1
ATOM 616 N N . THR A 1 79 ? 10.890 -12.061 -17.929 1.00 89.38 79 THR A N 1
ATOM 617 C CA . THR A 1 79 ? 9.614 -12.717 -17.584 1.00 89.38 79 THR A CA 1
ATOM 618 C C . THR A 1 79 ? 9.373 -12.806 -16.075 1.00 89.38 79 THR A C 1
ATOM 620 O O . THR A 1 79 ? 8.230 -12.943 -15.645 1.00 89.38 79 THR A O 1
ATOM 623 N N . ALA A 1 80 ? 10.423 -12.662 -15.262 1.00 90.69 80 ALA A N 1
ATOM 624 C CA . ALA A 1 80 ? 10.318 -12.560 -13.810 1.00 90.69 80 ALA A CA 1
ATOM 625 C C . ALA A 1 80 ? 9.964 -11.141 -13.317 1.00 90.69 80 ALA A C 1
ATOM 627 O O . ALA A 1 80 ? 9.869 -10.920 -12.111 1.00 90.69 80 ALA A O 1
ATOM 628 N N . LEU A 1 81 ? 9.748 -10.175 -14.221 1.00 93.19 81 LEU A N 1
ATOM 629 C CA . LEU A 1 81 ? 9.483 -8.771 -13.889 1.00 93.19 81 LEU A CA 1
ATOM 630 C C . LEU A 1 81 ? 10.597 -8.180 -12.999 1.00 93.19 81 LEU A C 1
ATOM 632 O O . LEU A 1 81 ? 11.772 -8.506 -13.170 1.00 93.19 81 LEU A O 1
ATOM 636 N N . GLY A 1 82 ? 10.228 -7.323 -12.044 1.00 92.06 82 GLY A N 1
ATOM 637 C CA . GLY A 1 82 ? 11.127 -6.759 -11.039 1.00 92.06 82 GLY A CA 1
ATOM 638 C C . GLY A 1 82 ? 11.413 -7.673 -9.845 1.00 92.06 82 GLY A C 1
ATOM 639 O O . GLY A 1 82 ? 12.088 -7.233 -8.918 1.00 92.06 82 GLY A O 1
ATOM 640 N N . PHE A 1 83 ? 10.899 -8.911 -9.827 1.00 92.94 83 PHE A N 1
ATOM 641 C CA . PHE A 1 83 ? 11.084 -9.844 -8.705 1.00 92.94 83 PHE A CA 1
ATOM 642 C C . PHE A 1 83 ? 12.465 -10.511 -8.692 1.00 92.94 83 PHE A C 1
ATOM 644 O O . PHE A 1 83 ? 12.885 -11.028 -7.663 1.00 92.94 83 PHE A O 1
ATOM 651 N N . GLY A 1 84 ? 13.172 -10.523 -9.824 1.00 85.56 84 GLY A N 1
ATOM 652 C CA . GLY A 1 84 ? 14.387 -11.324 -9.972 1.00 85.56 84 GLY A CA 1
ATOM 653 C C . GLY A 1 84 ? 14.121 -12.827 -10.117 1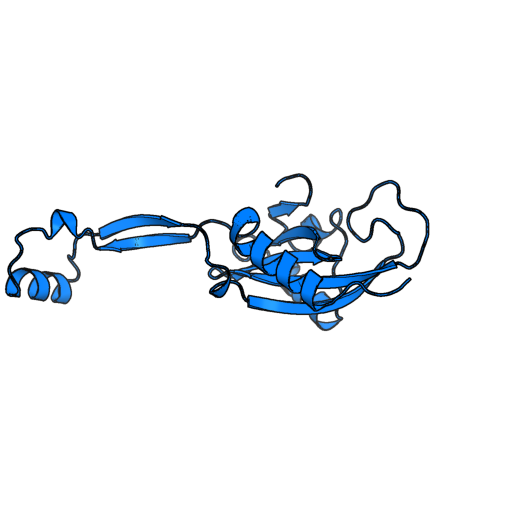.00 85.56 84 GLY A C 1
ATOM 654 O O . GLY A 1 84 ? 12.978 -13.276 -10.153 1.00 85.56 84 GLY A O 1
ATOM 655 N N . GLY A 1 85 ? 15.197 -13.612 -10.225 1.00 83.00 85 GLY A N 1
ATOM 656 C CA . GLY A 1 85 ? 15.142 -15.069 -10.398 1.00 83.00 85 GLY A CA 1
ATOM 657 C C . GLY A 1 85 ? 15.331 -15.544 -11.844 1.00 83.00 85 GLY A C 1
ATOM 658 O O . GLY A 1 85 ? 15.683 -14.767 -12.733 1.00 83.00 85 GLY A O 1
ATOM 659 N N . ILE A 1 86 ? 15.125 -16.849 -12.068 1.00 77.31 86 ILE A N 1
ATOM 660 C CA . ILE A 1 86 ? 15.288 -17.496 -13.380 1.00 77.31 86 ILE A CA 1
ATOM 661 C C . ILE A 1 86 ? 14.078 -17.149 -14.257 1.00 77.31 86 ILE A C 1
ATOM 663 O O . ILE A 1 86 ? 13.089 -17.875 -14.308 1.00 77.31 86 ILE A O 1
ATOM 667 N N . GLY A 1 87 ? 14.154 -16.001 -14.923 1.00 76.44 87 GLY A N 1
ATOM 668 C CA . GLY A 1 87 ? 13.243 -15.611 -15.992 1.00 76.44 87 GLY A CA 1
ATOM 669 C C . GLY A 1 87 ? 13.921 -15.736 -17.353 1.00 76.44 87 GLY A C 1
ATOM 670 O O . GLY A 1 87 ? 15.109 -15.456 -17.494 1.00 76.44 87 GLY A O 1
ATOM 671 N N . GLY A 1 88 ? 13.162 -16.119 -18.378 1.00 80.75 88 GLY A N 1
ATOM 672 C CA . GLY A 1 88 ? 13.599 -15.958 -19.762 1.00 80.75 88 GLY A CA 1
ATOM 673 C C . GLY A 1 88 ? 13.794 -14.479 -20.116 1.00 80.75 88 GLY A C 1
ATOM 674 O O . GLY A 1 88 ? 13.068 -13.614 -19.607 1.00 80.75 88 GLY A O 1
ATOM 675 N N . ALA A 1 89 ? 14.753 -14.205 -21.003 1.00 78.62 89 ALA A N 1
ATOM 676 C CA . ALA A 1 89 ? 15.004 -12.879 -21.557 1.00 78.62 89 ALA A CA 1
ATOM 677 C C . ALA A 1 89 ? 13.862 -12.490 -22.507 1.00 78.62 89 ALA A C 1
ATOM 679 O O . ALA A 1 89 ? 13.811 -12.933 -23.655 1.00 78.62 89 ALA A O 1
ATOM 680 N N . ALA A 1 90 ? 12.918 -11.691 -22.014 1.00 86.56 90 ALA A N 1
ATOM 681 C CA . ALA A 1 90 ? 11.808 -11.188 -22.809 1.00 86.56 90 ALA A CA 1
ATOM 682 C C . ALA A 1 90 ? 11.274 -9.876 -22.235 1.00 86.56 90 ALA A C 1
ATOM 684 O O . ALA A 1 90 ? 11.086 -9.747 -21.022 1.00 86.56 90 ALA A O 1
ATOM 685 N N . MET A 1 91 ? 10.952 -8.942 -23.132 1.00 90.75 91 MET A N 1
ATOM 686 C CA . MET A 1 91 ? 10.223 -7.726 -22.786 1.00 90.75 91 MET A CA 1
ATOM 687 C C . MET A 1 91 ? 8.805 -8.098 -22.350 1.00 90.75 91 MET A C 1
ATOM 689 O O . MET A 1 91 ? 7.980 -8.537 -23.154 1.00 90.75 91 MET A O 1
ATOM 693 N N . THR A 1 92 ? 8.544 -7.942 -21.059 1.00 92.38 92 THR A N 1
ATOM 694 C CA . THR A 1 92 ? 7.345 -8.427 -20.384 1.00 92.38 92 THR A CA 1
ATOM 695 C C . THR A 1 92 ? 6.565 -7.234 -19.833 1.00 92.38 92 THR A C 1
ATOM 697 O O . THR A 1 92 ? 6.974 -6.652 -18.824 1.00 92.38 92 THR A O 1
ATOM 700 N N . PRO A 1 93 ? 5.470 -6.817 -20.492 1.00 93.75 93 PRO A N 1
ATOM 701 C CA . PRO A 1 93 ? 4.608 -5.764 -19.978 1.00 93.75 93 PRO A CA 1
ATOM 702 C C . PRO A 1 93 ? 3.737 -6.298 -18.833 1.00 93.75 93 PRO A C 1
ATOM 704 O O . PRO A 1 93 ? 3.129 -7.362 -18.945 1.00 93.75 93 PRO A O 1
ATOM 707 N N . ALA A 1 94 ? 3.639 -5.540 -17.745 1.00 94.81 94 ALA A N 1
ATOM 708 C CA . ALA A 1 94 ? 2.775 -5.830 -16.606 1.00 94.81 94 ALA A CA 1
ATOM 709 C C . ALA A 1 94 ? 2.159 -4.538 -16.061 1.00 94.81 94 ALA A C 1
ATOM 711 O O . ALA A 1 94 ? 2.768 -3.471 -16.133 1.00 94.81 94 ALA A O 1
ATOM 712 N N . TYR A 1 95 ? 0.959 -4.628 -15.484 1.00 96.88 95 TYR A N 1
ATOM 713 C CA . TYR A 1 95 ? 0.430 -3.520 -14.694 1.00 96.88 95 TYR A CA 1
ATOM 714 C C . TYR A 1 95 ? 1.173 -3.424 -13.366 1.00 96.88 95 TYR A C 1
ATOM 716 O O . TYR A 1 95 ? 1.226 -4.398 -12.611 1.00 96.88 95 TYR A O 1
ATOM 724 N N . THR A 1 96 ? 1.697 -2.236 -13.093 1.00 97.81 96 THR A N 1
ATOM 725 C CA . THR A 1 96 ? 2.118 -1.800 -11.769 1.00 97.81 96 THR A CA 1
ATOM 726 C C . THR A 1 96 ? 0.917 -1.157 -11.090 1.00 97.81 96 THR A C 1
ATOM 728 O O . THR A 1 96 ? 0.305 -0.246 -11.651 1.00 97.81 96 THR A O 1
ATOM 731 N N . VAL A 1 97 ? 0.563 -1.646 -9.904 1.00 98.44 97 VAL A N 1
ATOM 732 C CA . VAL A 1 97 ? -0.503 -1.087 -9.065 1.00 98.44 97 VAL A CA 1
ATOM 733 C C . VAL A 1 97 ? 0.106 -0.718 -7.725 1.00 98.44 97 VAL A C 1
ATOM 735 O O . VAL A 1 97 ? 0.814 -1.523 -7.121 1.00 98.44 97 VAL A O 1
ATOM 738 N N . ILE A 1 98 ? -0.160 0.497 -7.266 1.00 98.50 98 ILE A N 1
ATOM 739 C CA .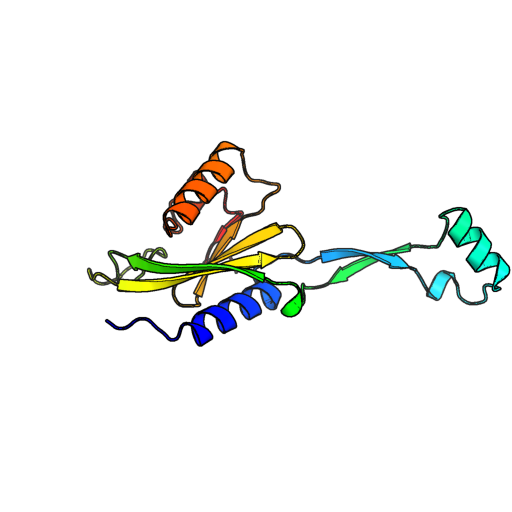 ILE A 1 98 ? 0.283 0.993 -5.968 1.00 98.50 98 ILE A CA 1
ATOM 740 C C . ILE A 1 98 ? -0.956 1.286 -5.149 1.00 98.50 98 ILE A C 1
ATOM 742 O O . ILE A 1 98 ? -1.811 2.064 -5.573 1.00 98.50 98 ILE A O 1
ATOM 746 N N . VAL A 1 99 ? -1.044 0.649 -3.988 1.00 98.56 99 VAL A N 1
ATOM 747 C CA . VAL A 1 99 ? -2.162 0.800 -3.063 1.00 98.56 99 VAL A CA 1
ATOM 748 C C . VAL A 1 99 ? -1.689 1.574 -1.842 1.00 98.56 99 VAL A C 1
ATOM 750 O O . VAL A 1 99 ? -0.713 1.175 -1.206 1.00 98.56 99 VAL A O 1
ATOM 753 N N . ALA A 1 100 ? -2.374 2.670 -1.529 1.00 98.25 100 ALA A N 1
ATOM 754 C CA . ALA A 1 100 ? -2.184 3.427 -0.304 1.00 98.25 100 ALA A CA 1
ATOM 755 C C . ALA A 1 100 ? -3.105 2.898 0.796 1.00 98.25 100 ALA A C 1
ATOM 757 O O . ALA A 1 100 ? -4.290 2.667 0.565 1.00 98.25 100 ALA A O 1
ATOM 758 N N . GLY A 1 101 ? -2.550 2.713 1.990 1.00 96.94 101 GLY A N 1
ATOM 759 C CA . GLY A 1 101 ? -3.318 2.424 3.197 1.00 96.94 101 GLY A CA 1
ATOM 760 C C . GLY A 1 101 ? -3.680 3.681 3.979 1.00 96.94 101 GLY A C 1
ATOM 761 O O . GLY A 1 101 ? -3.114 4.748 3.734 1.00 96.94 101 GLY A O 1
ATOM 762 N N . PRO A 1 102 ? -4.522 3.543 5.014 1.00 94.94 102 PRO A N 1
ATOM 763 C CA . PRO A 1 102 ? -5.022 4.677 5.795 1.00 94.94 102 PRO A CA 1
ATOM 764 C C . PRO A 1 102 ? -3.918 5.441 6.541 1.00 94.94 102 PRO A C 1
ATOM 766 O O . PRO A 1 102 ? -4.027 6.642 6.755 1.00 94.94 102 PRO A O 1
ATOM 769 N N . ASN A 1 103 ? -2.814 4.767 6.879 1.00 93.81 103 ASN A N 1
ATOM 770 C CA . ASN A 1 103 ? -1.645 5.376 7.524 1.00 93.81 103 ASN A CA 1
ATOM 771 C C . ASN A 1 103 ? -0.556 5.801 6.515 1.00 93.81 103 ASN A C 1
ATOM 773 O O . ASN A 1 103 ? 0.613 5.904 6.878 1.00 93.81 103 ASN A O 1
ATOM 777 N N . GLY A 1 104 ? -0.895 5.953 5.231 1.00 94.62 104 GLY A N 1
ATOM 778 C CA . GLY A 1 104 ? 0.026 6.406 4.180 1.00 94.62 104 GLY A CA 1
ATOM 779 C C . GLY A 1 104 ? 1.053 5.372 3.701 1.00 94.62 104 GLY A C 1
ATOM 780 O O . GLY A 1 104 ? 1.925 5.708 2.903 1.00 94.62 104 GLY A O 1
ATOM 781 N N . HIS A 1 105 ? 0.971 4.122 4.167 1.00 97.44 105 HIS A N 1
ATOM 782 C CA . HIS A 1 105 ? 1.800 3.029 3.654 1.00 97.44 105 HIS A CA 1
ATOM 783 C C . HIS A 1 105 ? 1.488 2.774 2.181 1.00 97.44 105 HIS A C 1
ATOM 785 O O . HIS A 1 105 ? 0.318 2.784 1.803 1.00 97.44 105 HIS A O 1
ATOM 791 N N . LEU A 1 106 ? 2.511 2.504 1.369 1.00 98.31 106 LEU A N 1
ATOM 792 C CA . LEU A 1 106 ? 2.354 2.219 -0.058 1.00 98.31 106 LEU A CA 1
ATOM 793 C C . LEU A 1 106 ? 2.787 0.784 -0.357 1.00 98.31 106 LEU A C 1
ATOM 795 O O . LEU A 1 106 ? 3.962 0.441 -0.227 1.00 98.31 106 LEU A O 1
ATOM 799 N N . ALA A 1 107 ? 1.843 -0.056 -0.773 1.00 98.31 107 ALA A N 1
ATOM 800 C CA . ALA A 1 107 ? 2.105 -1.421 -1.217 1.00 98.31 107 ALA A CA 1
ATOM 801 C C . ALA A 1 107 ? 2.177 -1.465 -2.748 1.00 98.31 107 ALA A C 1
ATOM 803 O O . ALA A 1 107 ? 1.235 -1.054 -3.429 1.00 98.31 107 ALA A O 1
ATOM 804 N N . VAL A 1 108 ? 3.290 -1.960 -3.289 1.00 98.44 108 VAL A N 1
ATOM 805 C CA . VAL A 1 108 ? 3.541 -2.034 -4.734 1.00 98.44 108 VAL A CA 1
ATOM 806 C C . VAL A 1 108 ? 3.314 -3.451 -5.238 1.00 98.44 108 VAL A C 1
ATOM 808 O O . VAL A 1 108 ? 3.756 -4.424 -4.626 1.00 98.44 108 VAL A O 1
ATOM 811 N N . TYR A 1 109 ? 2.641 -3.554 -6.380 1.00 97.88 109 TYR A N 1
ATOM 812 C CA . TYR A 1 109 ? 2.284 -4.805 -7.029 1.00 97.88 109 TYR A CA 1
ATOM 813 C C . TYR A 1 109 ? 2.657 -4.775 -8.506 1.00 97.88 109 TYR A C 1
ATOM 815 O O . TYR A 1 109 ? 2.427 -3.771 -9.178 1.00 97.88 109 TYR A O 1
ATOM 823 N N . TRP A 1 110 ? 3.122 -5.905 -9.035 1.00 96.44 110 TRP A N 1
ATOM 824 C CA . TRP A 1 110 ? 3.318 -6.109 -10.473 1.00 96.44 110 TRP A CA 1
ATOM 825 C C . TRP A 1 110 ? 2.534 -7.325 -10.942 1.00 96.44 110 TRP A C 1
ATOM 827 O O . TRP A 1 110 ? 2.626 -8.396 -10.344 1.00 96.44 110 TRP A O 1
ATOM 837 N N . ALA A 1 111 ? 1.737 -7.165 -12.000 1.00 93.88 111 ALA A N 1
ATOM 838 C CA . ALA A 1 111 ? 0.826 -8.204 -12.494 1.00 93.88 111 ALA A CA 1
ATOM 839 C C . ALA A 1 111 ? -0.078 -8.791 -11.380 1.00 93.88 111 ALA A C 1
ATOM 841 O O . ALA A 1 111 ? -0.347 -9.992 -11.336 1.00 93.88 111 ALA A O 1
ATOM 842 N N . GLY A 1 112 ? -0.513 -7.941 -10.440 1.00 93.88 112 GLY A N 1
ATOM 843 C CA . GLY A 1 112 ? -1.345 -8.340 -9.299 1.00 93.88 112 GLY A CA 1
ATOM 844 C C . GLY A 1 112 ? -0.624 -9.169 -8.228 1.00 93.88 112 GLY A C 1
ATOM 845 O O . GLY A 1 112 ? -1.292 -9.757 -7.382 1.00 93.88 112 GLY A O 1
ATOM 846 N N . ARG A 1 113 ? 0.712 -9.251 -8.254 1.00 94.94 113 ARG A N 1
ATOM 847 C CA . ARG A 1 113 ? 1.535 -9.907 -7.225 1.00 94.94 113 ARG A CA 1
ATOM 848 C C . ARG A 1 113 ? 2.249 -8.864 -6.376 1.00 94.94 113 ARG A C 1
ATOM 850 O O . ARG A 1 113 ? 2.794 -7.913 -6.930 1.00 94.94 113 ARG A O 1
ATOM 857 N N . PHE A 1 114 ? 2.255 -9.055 -5.059 1.00 97.12 114 PHE A N 1
ATOM 858 C CA . PHE A 1 114 ? 2.916 -8.153 -4.115 1.00 97.12 114 PHE A CA 1
ATOM 859 C C . PHE A 1 114 ? 4.426 -8.137 -4.328 1.00 97.12 114 PHE A C 1
ATOM 861 O O . PHE A 1 114 ? 5.041 -9.198 -4.316 1.00 97.12 114 PHE A O 1
ATOM 868 N N . ALA A 1 115 ? 5.005 -6.952 -4.510 1.00 97.19 115 ALA A N 1
ATOM 869 C CA . ALA A 1 115 ? 6.438 -6.747 -4.677 1.00 97.19 115 ALA A CA 1
ATOM 870 C C . ALA A 1 115 ? 7.104 -6.299 -3.379 1.00 97.19 115 ALA A C 1
ATOM 872 O O . ALA A 1 115 ? 8.026 -6.962 -2.904 1.00 97.19 115 ALA A O 1
ATOM 873 N N . TYR A 1 116 ? 6.647 -5.180 -2.819 1.00 97.88 116 TYR A N 1
ATOM 874 C CA . TYR A 1 116 ? 7.203 -4.618 -1.593 1.00 97.88 116 TYR A CA 1
ATOM 875 C C . TYR A 1 116 ? 6.273 -3.583 -0.953 1.00 97.88 116 TYR A C 1
ATOM 877 O O . TYR A 1 116 ? 5.373 -3.037 -1.599 1.00 97.88 116 TYR A O 1
ATOM 885 N N . LEU A 1 117 ? 6.527 -3.296 0.325 1.00 98.25 117 LEU A N 1
ATOM 886 C CA . LEU A 1 117 ? 5.840 -2.278 1.120 1.00 98.25 117 LEU A CA 1
ATOM 887 C C . LEU A 1 117 ? 6.785 -1.122 1.446 1.00 98.25 117 LEU A C 1
ATOM 889 O O . LEU A 1 117 ? 7.942 -1.335 1.811 1.00 98.25 117 LEU A O 1
ATOM 893 N N . ILE A 1 118 ? 6.265 0.098 1.379 1.00 97.94 118 ILE A N 1
ATOM 894 C CA . ILE A 1 118 ? 6.942 1.328 1.778 1.00 97.94 118 ILE A CA 1
ATOM 895 C C . ILE A 1 118 ? 6.213 1.919 2.987 1.00 97.94 118 ILE A C 1
ATOM 897 O O . ILE A 1 118 ? 5.002 2.147 2.941 1.00 97.94 118 ILE A O 1
ATOM 901 N N . ASP A 1 119 ? 6.970 2.189 4.049 1.00 96.25 119 ASP A N 1
ATOM 902 C CA . ASP A 1 119 ? 6.501 2.882 5.251 1.00 96.25 119 ASP A CA 1
ATOM 903 C C . ASP A 1 119 ? 6.932 4.358 5.181 1.00 96.25 119 ASP A C 1
ATOM 905 O O . ASP A 1 119 ? 8.136 4.645 5.241 1.00 96.25 119 ASP A O 1
ATOM 909 N N . PRO A 1 120 ? 5.991 5.311 5.057 1.00 93.38 120 PRO A N 1
ATOM 910 C CA . PRO A 1 120 ? 6.321 6.727 4.920 1.00 93.38 120 PRO A CA 1
ATOM 911 C C . PRO A 1 120 ? 7.068 7.283 6.139 1.00 93.38 120 PRO A C 1
ATOM 913 O O . PRO A 1 120 ? 7.825 8.243 5.990 1.00 93.38 120 PRO A O 1
ATOM 916 N N . ALA A 1 121 ? 6.902 6.687 7.326 1.00 93.69 121 ALA A N 1
ATOM 917 C CA . ALA A 1 121 ? 7.571 7.127 8.547 1.00 93.69 121 ALA A CA 1
ATOM 918 C C . ALA A 1 121 ? 9.055 6.730 8.585 1.00 93.69 121 ALA A C 1
ATOM 920 O O . ALA A 1 121 ? 9.842 7.360 9.292 1.00 93.69 121 ALA A O 1
ATOM 921 N N . LYS A 1 122 ? 9.453 5.707 7.819 1.00 94.38 122 LYS A N 1
ATOM 922 C CA . LYS A 1 122 ? 10.845 5.228 7.736 1.00 94.38 122 LYS A CA 1
ATOM 923 C C . LYS A 1 122 ? 11.583 5.724 6.493 1.00 94.38 122 LYS A C 1
ATOM 925 O O . LYS A 1 122 ? 12.795 5.542 6.393 1.00 94.38 122 LYS A O 1
ATOM 930 N N . GLN A 1 123 ? 10.883 6.366 5.559 1.00 95.50 123 GLN A N 1
ATOM 931 C CA . GLN A 1 123 ? 11.500 6.948 4.373 1.00 95.50 123 GLN A CA 1
ATOM 932 C C . GLN A 1 123 ? 12.304 8.207 4.694 1.00 95.50 123 GLN A C 1
ATOM 934 O O . GLN A 1 123 ? 11.812 9.166 5.292 1.00 95.50 123 GLN A O 1
ATOM 939 N N . THR A 1 124 ? 13.521 8.261 4.160 1.00 97.25 124 THR A N 1
ATOM 940 C CA . THR A 1 124 ? 14.275 9.514 4.055 1.00 97.25 124 THR A CA 1
ATOM 941 C C . THR A 1 124 ? 13.671 10.437 2.992 1.00 97.25 124 THR A C 1
ATOM 943 O O . THR A 1 124 ? 13.019 9.986 2.049 1.00 97.25 124 THR A O 1
ATOM 946 N N . GLU A 1 125 ? 13.961 11.739 3.077 1.00 97.31 125 GLU A N 1
ATOM 947 C CA . GLU A 1 125 ? 13.552 12.719 2.058 1.00 97.31 125 GLU A CA 1
ATOM 948 C C . GLU A 1 125 ? 14.027 12.327 0.651 1.00 97.31 125 GLU A C 1
ATOM 950 O O . GLU A 1 125 ? 13.281 12.402 -0.324 1.00 97.31 125 GLU A O 1
ATOM 955 N N . LYS A 1 126 ? 15.269 11.837 0.553 1.00 97.88 126 LYS A N 1
ATOM 956 C CA . LYS A 1 126 ? 15.860 11.383 -0.709 1.00 97.88 126 LYS A CA 1
ATOM 957 C C . LYS A 1 126 ? 15.060 10.229 -1.319 1.00 97.88 126 LYS A C 1
ATOM 959 O O . LYS A 1 126 ? 14.797 10.252 -2.518 1.00 97.88 126 LYS A O 1
ATOM 964 N N . GLN A 1 127 ? 14.675 9.244 -0.508 1.00 98.00 127 GLN A N 1
ATOM 965 C CA . GLN A 1 127 ? 13.881 8.098 -0.961 1.00 98.00 127 GLN A CA 1
ATOM 966 C C . GLN A 1 127 ? 12.470 8.515 -1.379 1.00 98.00 127 GLN A C 1
ATOM 968 O O . GLN A 1 127 ? 11.974 8.054 -2.405 1.00 98.00 127 GLN A O 1
ATOM 973 N N . ARG A 1 128 ? 11.846 9.438 -0.636 1.00 97.25 128 ARG A N 1
ATOM 974 C CA . ARG A 1 128 ? 10.523 9.974 -0.978 1.00 97.25 128 ARG A CA 1
ATOM 975 C C . ARG A 1 128 ? 10.540 10.719 -2.311 1.00 97.25 128 ARG A C 1
ATOM 977 O O . ARG A 1 128 ? 9.679 10.481 -3.154 1.00 97.25 128 ARG A O 1
ATOM 984 N N . LYS A 1 129 ? 11.551 11.565 -2.533 1.00 97.94 129 LYS A N 1
ATOM 985 C CA . LYS A 1 129 ? 11.732 12.285 -3.799 1.00 97.94 129 LYS A CA 1
ATOM 986 C C . LYS A 1 129 ? 11.994 11.331 -4.966 1.00 97.94 129 LYS A C 1
ATOM 988 O O . LYS A 1 129 ? 11.394 11.503 -6.020 1.00 97.94 129 LYS A O 1
ATOM 993 N N . ALA A 1 130 ? 12.837 10.315 -4.768 1.00 98.00 130 ALA A N 1
ATOM 994 C CA . ALA A 1 130 ? 13.106 9.300 -5.787 1.00 98.00 130 ALA A CA 1
ATOM 995 C C . ALA A 1 130 ? 11.841 8.510 -6.160 1.00 98.00 130 ALA A C 1
ATOM 997 O O . ALA A 1 130 ? 11.587 8.282 -7.339 1.00 98.00 130 ALA A O 1
ATOM 998 N N . LEU A 1 131 ? 11.022 8.138 -5.169 1.00 97.62 131 LEU A N 1
ATOM 999 C CA . LEU A 1 131 ? 9.722 7.520 -5.417 1.00 97.62 131 LEU A CA 1
ATOM 1000 C C . LEU A 1 131 ? 8.822 8.457 -6.228 1.00 97.62 131 LEU A C 1
ATOM 1002 O O . LEU A 1 131 ? 8.300 8.054 -7.258 1.00 97.62 131 LEU A O 1
ATOM 1006 N N . GLN A 1 132 ? 8.664 9.711 -5.804 1.00 97.31 132 GLN A N 1
ATOM 1007 C CA . GLN A 1 132 ? 7.813 10.678 -6.499 1.00 97.31 132 GLN A CA 1
ATOM 1008 C C . GLN A 1 132 ? 8.239 10.895 -7.960 1.00 97.31 132 GLN A C 1
ATOM 1010 O O . GLN A 1 132 ? 7.384 10.940 -8.843 1.00 97.31 132 GLN A O 1
ATOM 1015 N N . GLU A 1 133 ? 9.543 11.010 -8.214 1.00 98.19 133 GLU A N 1
ATOM 1016 C CA . GLU A 1 133 ? 10.106 11.146 -9.560 1.00 98.19 133 GLU A CA 1
ATOM 1017 C C . GLU A 1 133 ? 9.784 9.924 -10.430 1.00 98.19 133 GLU A C 1
ATOM 1019 O O . GLU A 1 133 ? 9.256 10.069 -11.534 1.00 98.19 133 GLU A O 1
ATOM 1024 N N . ASP A 1 134 ? 10.020 8.715 -9.920 1.00 97.94 134 ASP A N 1
ATOM 1025 C CA . ASP A 1 134 ? 9.756 7.484 -10.666 1.00 97.94 134 ASP A CA 1
ATOM 1026 C C . ASP A 1 134 ? 8.258 7.273 -10.925 1.00 97.94 134 ASP A C 1
ATOM 1028 O O . ASP A 1 134 ? 7.869 6.903 -12.034 1.00 97.94 134 ASP A O 1
ATOM 1032 N N . LEU A 1 135 ? 7.398 7.578 -9.948 1.00 97.12 135 LEU A N 1
ATOM 1033 C CA . LEU A 1 135 ? 5.947 7.514 -10.129 1.00 97.12 135 LEU A CA 1
ATOM 1034 C C . LEU A 1 135 ? 5.451 8.553 -11.139 1.00 97.12 135 LEU A C 1
ATOM 1036 O O . LEU A 1 135 ? 4.578 8.237 -11.949 1.00 97.12 135 LEU A O 1
ATOM 1040 N N . GLY A 1 136 ? 6.044 9.751 -11.159 1.00 97.25 136 GLY A N 1
ATOM 1041 C CA . GLY A 1 136 ? 5.801 10.756 -12.198 1.00 97.25 136 GLY A CA 1
ATOM 1042 C C . GLY A 1 136 ? 6.164 10.250 -13.598 1.00 97.25 136 GLY A C 1
ATOM 1043 O O . GLY A 1 136 ? 5.445 10.515 -14.562 1.00 97.25 136 GLY A O 1
ATOM 1044 N N . ASN A 1 137 ? 7.212 9.431 -13.689 1.00 97.38 137 ASN A N 1
ATOM 1045 C CA . ASN A 1 137 ? 7.651 8.765 -14.914 1.00 97.38 137 ASN A CA 1
ATOM 1046 C C . ASN A 1 137 ? 6.934 7.431 -15.191 1.00 97.38 137 ASN A C 1
ATOM 1048 O O . ASN A 1 137 ? 7.271 6.754 -16.162 1.00 97.38 137 ASN A O 1
ATOM 1052 N N . ARG A 1 138 ? 5.933 7.054 -14.378 1.00 97.31 138 ARG A N 1
ATOM 1053 C CA . ARG A 1 138 ? 5.198 5.779 -14.480 1.00 97.31 138 ARG A CA 1
ATOM 1054 C C . ARG A 1 138 ? 6.136 4.571 -14.450 1.00 97.31 138 ARG A C 1
ATOM 1056 O O . ARG A 1 138 ? 6.074 3.682 -15.302 1.00 97.31 138 ARG A O 1
ATOM 1063 N N . TRP A 1 139 ? 7.015 4.558 -13.457 1.00 96.25 139 TRP A N 1
ATOM 1064 C CA . TRP A 1 139 ? 8.037 3.540 -13.281 1.00 96.25 139 TRP A CA 1
ATOM 1065 C C . TRP A 1 139 ? 8.195 3.146 -11.807 1.00 96.25 139 TRP A C 1
ATOM 1067 O O . TRP A 1 139 ? 7.926 3.932 -10.903 1.00 96.25 139 TRP A O 1
ATOM 1077 N N . THR A 1 140 ? 8.648 1.914 -11.568 1.00 97.75 140 THR A N 1
ATOM 1078 C CA . THR A 1 140 ? 9.129 1.430 -10.262 1.00 97.75 140 THR A CA 1
ATOM 1079 C C . THR A 1 140 ? 10.362 0.548 -10.448 1.00 97.75 14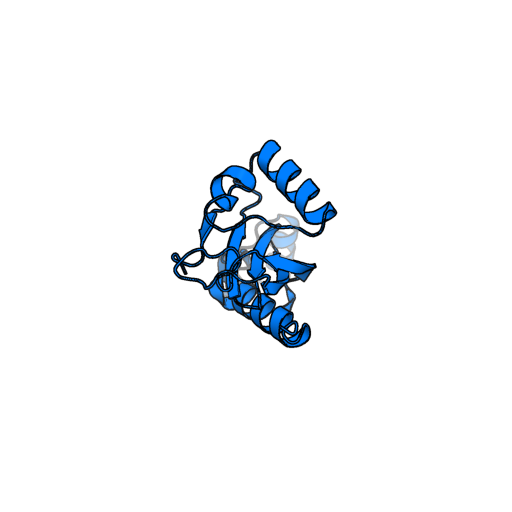0 THR A C 1
ATOM 1081 O O . THR A 1 140 ? 10.469 -0.139 -11.462 1.00 97.75 140 THR A O 1
ATOM 1084 N N . VAL A 1 141 ? 11.296 0.531 -9.494 1.00 97.00 141 VAL A N 1
ATOM 1085 C CA . VAL A 1 141 ? 12.461 -0.374 -9.553 1.00 97.00 141 VAL A CA 1
ATOM 1086 C C . VAL A 1 141 ? 12.163 -1.779 -9.031 1.00 97.00 141 VAL A C 1
ATOM 1088 O O . VAL A 1 141 ? 11.207 -1.993 -8.292 1.00 97.00 141 VAL A O 1
ATOM 1091 N N . GLY A 1 142 ? 13.003 -2.746 -9.411 1.00 96.12 142 GLY A N 1
ATOM 1092 C CA . GLY A 1 142 ? 12.926 -4.123 -8.919 1.00 96.12 142 GLY A CA 1
ATOM 1093 C C . GLY A 1 142 ? 13.205 -4.250 -7.415 1.00 96.12 142 GLY A C 1
ATOM 1094 O O . GLY A 1 142 ? 13.773 -3.351 -6.794 1.00 96.12 142 GLY A O 1
ATOM 1095 N N . ILE A 1 143 ? 12.855 -5.400 -6.829 1.00 94.94 143 ILE A N 1
ATOM 1096 C CA . ILE A 1 143 ? 12.909 -5.620 -5.370 1.00 94.94 143 ILE A CA 1
ATOM 1097 C C . ILE A 1 143 ? 14.316 -5.430 -4.778 1.00 94.94 143 ILE A C 1
ATOM 1099 O O . ILE A 1 143 ? 14.442 -4.959 -3.653 1.00 94.94 143 ILE A O 1
ATOM 1103 N N . PHE A 1 144 ? 15.377 -5.727 -5.538 1.00 91.50 144 PHE A N 1
ATOM 1104 C CA . PHE A 1 144 ? 16.764 -5.586 -5.076 1.00 91.50 144 PHE A CA 1
ATOM 1105 C C . PHE A 1 144 ? 17.208 -4.126 -4.922 1.00 91.50 144 PHE A C 1
ATOM 1107 O O . PHE A 1 144 ? 18.069 -3.819 -4.101 1.00 91.50 144 PHE A O 1
ATOM 1114 N N . GLU A 1 145 ? 16.622 -3.221 -5.704 1.00 95.12 145 GLU A N 1
ATOM 1115 C CA . GLU A 1 145 ? 16.932 -1.789 -5.667 1.00 95.12 145 GLU A CA 1
ATOM 1116 C C . GLU A 1 145 ? 15.933 -1.012 -4.804 1.00 95.12 145 GLU A C 1
ATOM 1118 O O . GLU A 1 145 ? 16.248 0.068 -4.306 1.00 95.12 145 GLU A O 1
ATOM 1123 N N . ALA A 1 146 ? 14.730 -1.552 -4.601 1.00 95.94 146 ALA A N 1
ATOM 1124 C CA . ALA A 1 146 ? 13.645 -0.856 -3.920 1.00 95.94 146 ALA A CA 1
ATOM 1125 C C . ALA A 1 146 ? 14.000 -0.471 -2.473 1.00 95.94 146 ALA A C 1
ATOM 1127 O O . ALA A 1 146 ? 13.674 0.634 -2.037 1.00 95.94 146 ALA A O 1
ATOM 1128 N N . ALA A 1 147 ? 14.741 -1.314 -1.748 1.00 93.94 147 ALA A N 1
ATOM 1129 C CA . ALA A 1 147 ? 15.173 -1.012 -0.382 1.00 93.94 147 ALA A CA 1
ATOM 1130 C C . ALA A 1 147 ? 16.062 0.239 -0.313 1.00 93.94 147 ALA A C 1
ATOM 1132 O O . ALA A 1 147 ? 15.818 1.138 0.492 1.00 93.94 147 ALA A O 1
ATOM 1133 N N . SER A 1 148 ? 17.059 0.347 -1.193 1.00 95.75 148 SER A N 1
ATOM 1134 C CA . SER A 1 148 ? 17.962 1.501 -1.209 1.00 95.75 148 SER A CA 1
ATOM 1135 C C . SER A 1 148 ? 17.298 2.742 -1.813 1.00 95.75 148 SER A C 1
ATOM 1137 O O . SER A 1 148 ? 17.472 3.845 -1.289 1.00 95.75 148 SER A O 1
ATOM 1139 N N . ARG A 1 149 ? 16.496 2.573 -2.873 1.00 97.38 149 ARG A N 1
ATOM 1140 C CA . ARG A 1 149 ? 15.886 3.677 -3.624 1.00 97.38 149 ARG A CA 1
ATOM 1141 C C . ARG A 1 149 ? 14.637 4.252 -2.965 1.00 97.38 149 ARG A C 1
ATOM 1143 O O . ARG A 1 149 ? 14.475 5.469 -2.970 1.00 97.38 149 ARG A O 1
ATOM 1150 N N . TYR A 1 150 ? 13.787 3.409 -2.382 1.00 97.31 150 TYR A N 1
ATOM 1151 C CA . TYR A 1 150 ? 12.502 3.808 -1.797 1.00 97.31 150 TYR A CA 1
ATOM 1152 C C . TYR A 1 150 ? 12.396 3.558 -0.292 1.00 97.31 150 TYR A C 1
ATOM 1154 O O . TYR A 1 150 ? 11.437 4.032 0.305 1.00 97.31 150 TYR A O 1
ATOM 1162 N N . GLY A 1 151 ? 13.333 2.850 0.344 1.00 94.50 151 GLY A N 1
ATOM 1163 C CA . GLY A 1 151 ? 13.246 2.563 1.782 1.00 94.50 151 GLY A CA 1
ATOM 1164 C C . GLY A 1 151 ? 12.163 1.540 2.124 1.00 94.50 151 GLY A C 1
ATOM 1165 O O . GLY A 1 151 ? 11.404 1.735 3.070 1.00 94.50 151 GLY A O 1
ATOM 1166 N N . THR A 1 152 ? 12.044 0.476 1.326 1.00 93.25 152 THR A N 1
ATOM 1167 C CA . THR A 1 152 ? 11.049 -0.582 1.556 1.00 93.25 152 THR A CA 1
ATOM 1168 C C . THR A 1 152 ? 11.279 -1.316 2.874 1.00 93.25 152 THR A C 1
ATOM 1170 O O . THR A 1 152 ? 12.421 -1.579 3.247 1.00 93.25 152 THR A O 1
ATOM 1173 N N . VAL A 1 153 ? 10.191 -1.702 3.539 1.00 89.31 153 VAL A N 1
ATOM 1174 C CA . VAL A 1 153 ? 10.211 -2.386 4.845 1.00 89.31 153 VAL A CA 1
ATOM 1175 C C . VAL A 1 153 ? 9.877 -3.874 4.776 1.00 89.31 153 VAL A C 1
ATOM 1177 O O . VAL A 1 153 ? 10.225 -4.601 5.698 1.00 89.31 153 VAL A O 1
ATOM 1180 N N . LEU A 1 154 ? 9.209 -4.313 3.707 1.00 81.94 154 LEU A N 1
ATOM 1181 C CA . LEU A 1 154 ? 8.887 -5.712 3.417 1.00 81.94 154 LEU A CA 1
ATOM 1182 C C . LEU A 1 154 ? 9.027 -5.948 1.916 1.00 81.94 154 LEU A C 1
ATOM 1184 O O . LEU A 1 154 ? 8.748 -5.044 1.121 1.00 81.94 154 LEU A O 1
ATOM 1188 N N . SER A 1 155 ? 9.412 -7.160 1.537 1.00 77.69 155 SER A N 1
ATOM 1189 C CA . SER A 1 155 ? 9.559 -7.617 0.157 1.00 77.69 155 SER A CA 1
ATOM 1190 C C . SER A 1 155 ? 8.785 -8.919 -0.089 1.00 77.69 155 SER A C 1
ATOM 1192 O O . SER A 1 155 ? 8.295 -9.542 0.846 1.00 77.69 155 SER A O 1
ATOM 1194 N N . HIS A 1 156 ? 8.661 -9.339 -1.353 1.00 65.19 156 HIS A N 1
ATOM 1195 C CA . HIS A 1 156 ? 7.894 -10.523 -1.776 1.00 65.19 156 HIS A CA 1
ATOM 1196 C C . HIS A 1 156 ? 8.199 -11.825 -1.004 1.00 65.19 156 HIS A C 1
ATOM 1198 O O . HIS A 1 156 ? 7.363 -12.719 -1.000 1.00 65.19 156 HIS A O 1
ATOM 1204 N N . GLY A 1 157 ? 9.379 -11.963 -0.389 1.00 64.44 157 GLY A N 1
ATOM 1205 C CA . GLY A 1 157 ? 9.751 -13.149 0.395 1.00 64.44 157 GLY A CA 1
ATOM 1206 C C . GLY A 1 157 ? 9.394 -13.086 1.884 1.00 64.44 157 GLY A C 1
ATOM 1207 O O . GLY A 1 157 ? 9.561 -14.087 2.574 1.00 64.44 157 GLY A O 1
ATOM 1208 N N . ASP A 1 158 ? 8.932 -11.934 2.372 1.00 55.88 158 ASP A N 1
ATOM 1209 C CA . ASP A 1 158 ? 8.721 -11.674 3.800 1.00 55.88 158 ASP A CA 1
ATOM 1210 C C . ASP A 1 158 ? 7.261 -11.881 4.247 1.00 55.88 158 ASP A C 1
ATOM 1212 O O . ASP A 1 158 ? 6.970 -11.748 5.438 1.00 55.88 158 ASP A O 1
ATOM 1216 N N . VAL A 1 159 ? 6.341 -12.160 3.310 1.00 54.78 159 VAL A N 1
ATOM 1217 C CA . VAL A 1 159 ? 4.882 -12.188 3.539 1.00 54.78 159 VAL A CA 1
ATOM 1218 C C . VAL A 1 159 ? 4.191 -13.313 2.783 1.00 54.78 159 VAL A C 1
ATOM 1220 O O . VAL A 1 159 ? 4.498 -13.488 1.583 1.00 54.78 159 VAL A O 1
#